Protein AF-A0A521YC95-F1 (afdb_monomer_lite)

pLDDT: mean 94.4, std 3.79, range [77.0, 98.25]

Sequence (83 aa):
MESLESRVDKLHLKNIKRHIFLCCDQTVPKCCDKAAGLEAWDYLKSRLKELQLSEQGGIYRSKVNCLRICQQGPIAVVYPEGV

Radius of gyration: 14.31 Å; chains: 1; bounding box: 29×28×40 Å

Foldseek 3Di:
DQDPVNVCVQQLQVQAPKEKEWAEPAPDDQQDDNVVSVVVVVVVVVVCVVVVQRGNNGYHYDYDHDPPPSYNDRDIAMPPVRD

Secondary structure (DSSP, 8-state):
---HHHHHHHTTGGG--EEEEEE-S-SS-SSS-HHHHHHHHHHHHHHHHHTT-SSTT-EEEEEES--S--SSSS-EEEETTT-

Structure (mmCIF, N/CA/C/O backbone):
data_AF-A0A521YC95-F1
#
_entry.id   AF-A0A521YC95-F1
#
loop_
_atom_site.group_PDB
_atom_site.id
_atom_site.type_symbol
_atom_site.label_atom_id
_atom_site.label_alt_id
_atom_site.label_comp_id
_atom_site.label_asym_id
_atom_site.label_entity_id
_atom_site.label_seq_id
_atom_site.pdbx_PDB_ins_code
_atom_site.Cartn_x
_atom_site.Cartn_y
_atom_site.Cartn_z
_atom_site.occupancy
_atom_site.B_iso_or_equiv
_atom_site.auth_seq_id
_atom_site.auth_comp_id
_atom_site.auth_asym_id
_atom_site.auth_atom_id
_atom_site.pdbx_PDB_model_num
ATOM 1 N N . MET A 1 1 ? 5.373 16.974 25.229 1.00 77.00 1 MET A N 1
ATOM 2 C CA . MET A 1 1 ? 5.802 16.067 24.144 1.00 77.00 1 MET A CA 1
ATOM 3 C C . MET A 1 1 ? 4.678 15.071 23.933 1.00 77.00 1 MET A C 1
ATOM 5 O O . MET A 1 1 ? 4.162 14.568 24.920 1.00 77.00 1 MET A O 1
ATOM 9 N N . GLU A 1 2 ? 4.218 14.884 22.701 1.00 89.06 2 GLU A N 1
ATOM 10 C CA . GLU A 1 2 ? 3.148 13.927 22.395 1.00 89.06 2 GLU A CA 1
ATOM 11 C C . GLU A 1 2 ? 3.683 12.488 22.516 1.00 89.06 2 GLU A C 1
ATOM 13 O O . GLU A 1 2 ? 4.775 12.212 22.019 1.00 89.06 2 GLU A O 1
ATOM 18 N N . SER A 1 3 ? 2.956 11.589 23.193 1.00 96.50 3 SER A N 1
ATOM 19 C CA . SER A 1 3 ? 3.396 10.199 23.389 1.00 96.50 3 SER A CA 1
ATOM 20 C C . SER A 1 3 ? 3.105 9.332 22.160 1.00 96.50 3 SER A C 1
ATOM 22 O O . SER A 1 3 ? 2.241 9.666 21.341 1.00 96.50 3 SER A O 1
ATOM 24 N N . LEU A 1 4 ? 3.788 8.190 22.037 1.00 95.81 4 LEU A N 1
ATOM 25 C CA . LEU A 1 4 ? 3.533 7.232 20.959 1.00 95.81 4 LEU A CA 1
ATOM 26 C C . LEU A 1 4 ? 2.076 6.751 20.974 1.00 95.81 4 LEU A C 1
ATOM 28 O O . LEU A 1 4 ? 1.422 6.741 19.932 1.00 95.81 4 LEU A O 1
ATOM 32 N N . GLU A 1 5 ? 1.559 6.420 22.156 1.00 95.81 5 GLU A N 1
ATOM 33 C CA . GLU A 1 5 ? 0.189 5.943 22.359 1.00 95.81 5 GLU A CA 1
ATOM 34 C C . GLU A 1 5 ? -0.818 6.981 21.865 1.00 95.81 5 GLU A C 1
ATOM 36 O O . GLU A 1 5 ? -1.717 6.658 21.090 1.00 95.81 5 GLU A O 1
ATOM 41 N N . SER A 1 6 ? -0.602 8.256 22.205 1.00 96.00 6 SER A N 1
ATOM 42 C CA . SER A 1 6 ? -1.500 9.329 21.778 1.00 96.00 6 SER A CA 1
ATOM 43 C C . SER A 1 6 ? -1.539 9.516 20.254 1.00 96.00 6 SER A C 1
ATOM 45 O O . SER A 1 6 ? -2.598 9.817 19.703 1.00 96.00 6 SER A O 1
ATOM 47 N N . ARG A 1 7 ? -0.431 9.263 19.539 1.00 94.00 7 ARG A N 1
ATOM 48 C CA . ARG A 1 7 ? -0.405 9.293 18.064 1.00 94.00 7 ARG A CA 1
ATOM 49 C C . ARG A 1 7 ? -1.129 8.094 17.458 1.00 94.00 7 ARG A C 1
ATOM 51 O O . ARG A 1 7 ? -1.859 8.257 16.482 1.00 94.00 7 ARG A O 1
ATOM 58 N N . VAL A 1 8 ? -0.932 6.906 18.031 1.00 93.50 8 VAL A N 1
ATOM 59 C CA . VAL A 1 8 ? -1.610 5.667 17.611 1.00 93.50 8 VAL A CA 1
ATOM 60 C C . VAL A 1 8 ? -3.124 5.816 17.738 1.00 93.50 8 VAL A C 1
ATOM 62 O O . VAL A 1 8 ? -3.853 5.465 16.807 1.00 93.50 8 VAL A O 1
ATOM 65 N N . ASP A 1 9 ? -3.587 6.377 18.854 1.00 93.44 9 ASP A N 1
ATOM 66 C CA . ASP A 1 9 ? -5.011 6.558 19.122 1.00 93.44 9 ASP A CA 1
ATOM 67 C C . ASP A 1 9 ? -5.618 7.652 18.227 1.00 93.44 9 ASP A C 1
ATOM 69 O O . ASP A 1 9 ? -6.661 7.421 17.620 1.00 93.44 9 ASP A O 1
ATOM 73 N N . LYS A 1 10 ? -4.936 8.791 18.016 1.00 92.19 10 LYS A N 1
ATOM 74 C CA . LYS A 1 10 ? -5.392 9.835 17.070 1.00 92.19 10 LYS A CA 1
ATOM 75 C C . LYS A 1 10 ? -5.562 9.318 15.642 1.00 92.19 10 L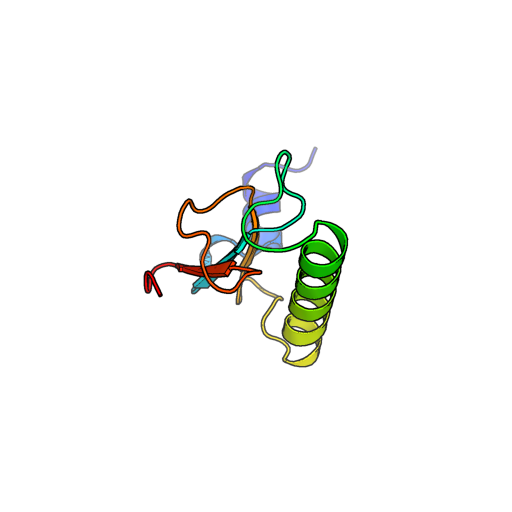YS A C 1
ATOM 77 O O . LYS A 1 10 ? -6.483 9.727 14.937 1.00 92.19 10 LYS A O 1
ATOM 82 N N . LEU A 1 11 ? -4.682 8.421 15.205 1.00 91.25 11 LEU A N 1
ATOM 83 C CA . LEU A 1 11 ? -4.756 7.802 13.880 1.00 91.25 11 LEU A CA 1
ATOM 84 C C . LEU A 1 11 ? -5.705 6.597 13.828 1.00 91.25 11 LEU A C 1
ATOM 86 O O . LEU A 1 11 ? -5.936 6.070 12.741 1.00 91.25 11 LEU A O 1
ATOM 90 N N . HIS A 1 12 ? -6.261 6.178 14.970 1.00 93.81 12 HIS A N 1
ATOM 91 C CA . HIS A 1 12 ? -7.172 5.041 15.088 1.00 93.81 12 HIS A CA 1
ATOM 92 C C . HIS A 1 12 ? -6.576 3.747 14.504 1.00 93.81 12 HIS A C 1
ATOM 94 O O . HIS A 1 12 ? -7.276 2.940 13.894 1.00 93.81 12 HIS A O 1
ATOM 100 N N . LEU A 1 13 ? -5.264 3.525 14.672 1.00 92.88 13 LEU A N 1
ATOM 101 C CA . LEU A 1 13 ? -4.574 2.403 14.011 1.00 92.88 13 LEU A CA 1
ATOM 102 C C . LEU A 1 13 ? -5.125 1.033 14.434 1.00 92.88 13 LEU A C 1
ATOM 104 O O . LEU A 1 13 ? -5.121 0.093 13.646 1.00 92.88 13 LEU A O 1
ATOM 108 N N . LYS A 1 14 ? -5.645 0.927 15.662 1.00 92.00 14 LYS A N 1
ATOM 109 C CA . LYS A 1 14 ? -6.280 -0.291 16.196 1.00 92.00 14 LYS A CA 1
ATOM 110 C C . LYS A 1 14 ? -7.574 -0.665 15.456 1.00 92.00 14 LYS A C 1
ATOM 112 O O . LYS A 1 14 ? -8.024 -1.804 15.552 1.00 92.00 14 LYS A O 1
ATOM 117 N N . ASN A 1 15 ? -8.180 0.275 14.732 1.00 92.31 15 ASN A N 1
ATOM 118 C CA . ASN A 1 15 ? -9.447 0.083 14.031 1.00 92.31 15 ASN A CA 1
ATOM 119 C C . ASN A 1 15 ? -9.264 -0.351 12.569 1.00 92.31 15 ASN A C 1
ATOM 121 O O . ASN A 1 15 ? -10.252 -0.776 11.965 1.00 92.31 15 ASN A O 1
ATOM 125 N N . ILE A 1 16 ? -8.030 -0.317 12.042 1.00 92.94 16 ILE A N 1
ATOM 126 C CA . ILE A 1 16 ? -7.706 -0.676 10.655 1.00 92.94 16 ILE A CA 1
ATOM 127 C C . ILE A 1 16 ? -8.227 -2.073 10.339 1.00 92.94 16 ILE A C 1
ATOM 129 O O . ILE A 1 16 ? -7.839 -3.063 10.960 1.00 92.94 16 ILE A O 1
ATOM 133 N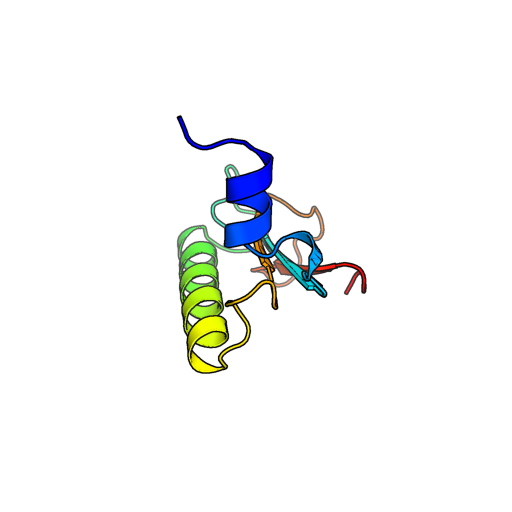 N . LYS A 1 17 ? -9.123 -2.143 9.351 1.00 90.38 17 LYS A N 1
ATOM 134 C CA . LYS A 1 17 ? -9.696 -3.408 8.867 1.00 90.38 17 LYS A CA 1
ATOM 135 C C . LYS A 1 17 ? -8.988 -3.936 7.634 1.00 90.38 17 LYS A C 1
ATOM 137 O O . LYS A 1 17 ? -8.873 -5.146 7.483 1.00 90.38 17 LYS A O 1
ATOM 142 N N . ARG A 1 18 ? -8.537 -3.029 6.766 1.00 95.25 18 ARG A N 1
ATOM 143 C CA . ARG A 1 18 ? -7.845 -3.356 5.519 1.00 95.25 18 ARG A CA 1
ATOM 144 C C . ARG A 1 18 ? -6.691 -2.411 5.270 1.00 95.25 18 ARG A C 1
ATOM 146 O O . ARG A 1 18 ? -6.794 -1.214 5.550 1.00 95.25 18 ARG A O 1
ATOM 153 N N . HIS A 1 19 ? -5.632 -2.944 4.675 1.00 97.00 19 HIS A N 1
ATOM 154 C CA . HIS A 1 19 ? -4.490 -2.169 4.205 1.00 97.00 19 HIS A CA 1
ATOM 155 C C . HIS A 1 19 ? -4.261 -2.442 2.724 1.00 97.00 19 HIS A C 1
ATOM 157 O O . HIS A 1 19 ? -4.030 -3.579 2.328 1.00 97.00 19 HIS A O 1
ATOM 163 N N . ILE A 1 20 ? -4.305 -1.389 1.912 1.00 97.88 20 ILE A N 1
ATOM 164 C CA . ILE A 1 20 ? -3.916 -1.433 0.505 1.00 97.88 20 ILE A CA 1
ATOM 165 C C . ILE A 1 20 ? -2.428 -1.089 0.374 1.00 97.88 20 ILE A C 1
ATOM 167 O O . ILE A 1 20 ? -2.004 0.042 0.639 1.00 97.88 20 ILE A O 1
ATOM 171 N N . PHE A 1 21 ? -1.627 -2.051 -0.061 1.00 97.94 21 PHE A N 1
ATOM 172 C CA . PHE A 1 21 ? -0.241 -1.828 -0.459 1.00 97.94 21 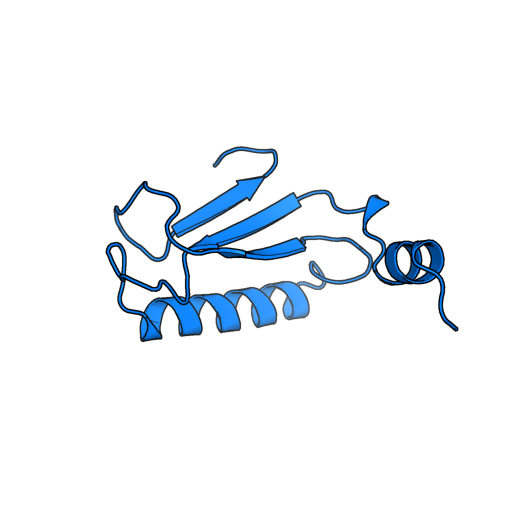PHE A CA 1
ATOM 173 C C . PHE A 1 21 ? -0.196 -1.584 -1.960 1.00 97.94 21 PHE A C 1
ATOM 175 O O . PHE A 1 21 ? -0.448 -2.503 -2.732 1.00 97.94 21 PHE A O 1
ATOM 182 N N . LEU A 1 22 ? 0.122 -0.359 -2.381 1.00 98.19 22 LEU A N 1
ATOM 183 C CA . LEU A 1 22 ? 0.225 -0.020 -3.798 1.00 98.19 22 LEU A CA 1
ATOM 184 C C . LEU A 1 22 ? 1.690 0.018 -4.230 1.00 98.19 22 LEU A C 1
ATOM 186 O O . LEU A 1 22 ? 2.465 0.844 -3.743 1.00 98.19 22 LEU A O 1
ATOM 190 N N . CYS A 1 23 ? 2.044 -0.844 -5.178 1.00 97.00 23 CYS A N 1
ATOM 191 C CA . CYS A 1 23 ? 3.313 -0.830 -5.893 1.00 97.00 23 CYS A CA 1
ATOM 192 C C . CYS A 1 23 ? 3.388 0.461 -6.721 1.00 97.00 23 CYS A C 1
ATOM 194 O O . CYS A 1 23 ? 2.818 0.546 -7.811 1.00 97.00 23 CYS A O 1
ATOM 196 N N . CYS A 1 24 ? 4.081 1.471 -6.201 1.00 96.94 24 CYS A N 1
ATOM 197 C CA . CYS A 1 24 ? 4.284 2.760 -6.860 1.00 96.94 24 CYS A CA 1
ATOM 198 C C . CYS A 1 24 ? 5.582 3.417 -6.381 1.00 96.94 24 CYS A C 1
ATOM 200 O O . CYS A 1 24 ? 6.127 3.047 -5.343 1.00 96.94 24 CYS A O 1
ATOM 202 N N . ASP A 1 25 ? 6.075 4.401 -7.139 1.00 95.12 25 ASP A N 1
ATOM 203 C CA . ASP A 1 25 ? 7.327 5.104 -6.822 1.00 95.12 25 ASP A CA 1
ATOM 204 C C . ASP A 1 25 ? 8.533 4.145 -6.689 1.00 95.12 25 ASP A C 1
ATOM 206 O O . ASP A 1 25 ? 9.396 4.294 -5.824 1.00 95.12 25 ASP A O 1
ATOM 210 N N . GLN A 1 26 ? 8.572 3.108 -7.533 1.00 93.75 26 GLN A N 1
ATOM 211 C CA . GLN A 1 26 ? 9.603 2.078 -7.477 1.00 93.75 26 GLN A CA 1
ATOM 212 C C . GLN A 1 26 ? 10.969 2.649 -7.859 1.00 93.75 26 GLN A C 1
ATOM 214 O O . GLN A 1 26 ? 11.095 3.466 -8.772 1.00 93.75 26 GLN A O 1
ATOM 219 N N . THR A 1 27 ? 12.017 2.136 -7.215 1.00 94.56 27 THR A N 1
ATOM 220 C CA . THR A 1 27 ? 13.409 2.431 -7.595 1.00 94.56 27 THR A CA 1
ATOM 221 C C . THR A 1 27 ? 13.718 1.908 -8.996 1.00 94.56 27 THR A C 1
ATOM 223 O O . THR A 1 27 ? 14.415 2.563 -9.763 1.00 94.56 27 THR A O 1
ATOM 226 N N . VAL A 1 28 ? 13.178 0.729 -9.326 1.00 94.25 28 VAL A N 1
ATOM 227 C CA . VAL A 1 28 ? 13.276 0.106 -10.648 1.00 94.25 28 VAL A CA 1
ATOM 228 C C . VAL A 1 28 ? 11.859 -0.254 -11.109 1.00 94.25 28 VAL A C 1
ATOM 230 O O . VAL A 1 28 ? 11.296 -1.236 -10.611 1.00 94.25 28 VAL A O 1
ATOM 233 N N . PRO A 1 29 ? 11.253 0.530 -12.016 1.00 92.12 29 PRO A N 1
ATOM 234 C CA . PRO A 1 29 ? 9.901 0.277 -12.500 1.00 92.12 29 PRO A CA 1
ATOM 235 C C . PRO A 1 29 ? 9.889 -0.937 -13.439 1.00 92.12 29 PRO A C 1
ATOM 237 O O . PRO A 1 29 ? 10.559 -0.941 -14.467 1.00 92.12 29 PRO A O 1
ATOM 240 N N . LYS A 1 30 ? 9.151 -1.991 -13.063 1.00 95.06 30 LYS A N 1
ATOM 241 C CA . LYS A 1 30 ? 8.997 -3.221 -13.872 1.00 95.06 30 LYS A CA 1
ATOM 242 C C . LYS A 1 30 ? 7.563 -3.492 -14.324 1.00 95.06 30 LYS A C 1
ATOM 244 O O . LYS A 1 30 ? 7.365 -4.103 -15.363 1.00 95.06 30 LYS A O 1
ATOM 249 N N . CYS A 1 31 ? 6.572 -3.101 -13.522 1.00 93.00 31 CYS A N 1
ATOM 250 C CA . CYS A 1 31 ? 5.160 -3.400 -13.779 1.00 93.00 31 CYS A CA 1
ATOM 251 C C . CYS A 1 31 ? 4.410 -2.270 -14.494 1.00 93.00 31 CYS A C 1
ATOM 253 O O . CYS A 1 31 ? 3.408 -2.533 -15.146 1.00 93.00 31 CYS A O 1
ATOM 255 N N . CYS A 1 32 ? 4.867 -1.030 -14.321 1.00 95.44 32 CYS A N 1
ATOM 256 C CA . CYS A 1 32 ? 4.351 0.188 -14.937 1.00 95.44 32 CYS A CA 1
ATOM 257 C C . CYS A 1 32 ? 5.405 1.295 -14.790 1.00 95.44 32 CYS A C 1
ATOM 259 O O . CYS A 1 32 ? 6.302 1.182 -13.945 1.00 95.44 32 CYS A O 1
ATOM 261 N N . ASP A 1 33 ? 5.264 2.381 -15.547 1.00 95.19 33 ASP A N 1
ATOM 262 C CA . ASP A 1 33 ? 6.108 3.563 -15.386 1.00 95.19 33 ASP A CA 1
ATOM 263 C C . ASP A 1 33 ? 5.876 4.247 -14.033 1.00 95.19 33 ASP A C 1
ATOM 265 O O . ASP A 1 33 ? 4.784 4.209 -13.455 1.00 95.19 33 ASP A O 1
ATOM 269 N N . LYS A 1 34 ? 6.912 4.935 -13.537 1.00 95.06 34 LYS A N 1
ATOM 270 C CA . LYS A 1 34 ? 6.862 5.663 -12.261 1.00 95.06 34 LYS A CA 1
ATOM 271 C C . LYS A 1 34 ? 5.741 6.708 -12.231 1.00 95.06 34 LYS A C 1
ATOM 273 O O . LYS A 1 34 ? 5.080 6.846 -11.205 1.00 95.06 34 LYS A O 1
ATOM 278 N N . ALA A 1 35 ? 5.513 7.408 -13.345 1.00 96.19 35 ALA A N 1
ATOM 279 C CA . ALA A 1 35 ? 4.449 8.403 -13.467 1.00 96.19 35 ALA A CA 1
ATOM 280 C C . ALA A 1 35 ? 3.057 7.774 -13.279 1.00 96.19 35 ALA A C 1
ATOM 282 O O . ALA A 1 35 ? 2.303 8.231 -12.426 1.00 96.19 35 ALA A O 1
ATOM 283 N N . ALA A 1 36 ? 2.772 6.668 -13.974 1.00 96.56 36 ALA A N 1
ATOM 284 C CA . ALA A 1 36 ? 1.508 5.939 -13.843 1.00 96.56 36 ALA A CA 1
ATOM 285 C C . ALA A 1 36 ? 1.290 5.400 -12.416 1.00 96.56 36 ALA A C 1
ATOM 287 O O . ALA A 1 36 ? 0.188 5.464 -11.875 1.00 96.56 36 ALA A O 1
ATOM 288 N N . GLY A 1 37 ? 2.352 4.915 -11.759 1.00 96.94 37 GLY A N 1
ATOM 289 C CA . GLY A 1 37 ? 2.275 4.485 -10.360 1.00 96.94 37 GLY A CA 1
ATOM 290 C C . GLY A 1 37 ? 1.934 5.629 -9.393 1.00 96.94 37 GLY A C 1
ATOM 291 O O . GLY A 1 37 ? 1.176 5.430 -8.443 1.00 96.94 37 GLY A O 1
ATOM 292 N N . LEU A 1 38 ? 2.480 6.827 -9.620 1.00 97.44 38 LEU A N 1
ATOM 293 C CA . LEU A 1 38 ? 2.173 8.013 -8.813 1.00 97.44 38 LEU A CA 1
ATOM 294 C C . LEU A 1 38 ? 0.752 8.530 -9.069 1.00 97.44 38 LEU A C 1
ATOM 296 O O . LEU A 1 38 ? 0.058 8.863 -8.110 1.00 97.44 38 LEU A O 1
ATOM 300 N N . GLU A 1 39 ? 0.295 8.514 -10.321 1.00 98.12 39 GLU A N 1
ATOM 301 C CA . GLU A 1 39 ? -1.086 8.849 -10.682 1.00 98.12 39 GLU A CA 1
ATOM 302 C C . GLU A 1 39 ? -2.087 7.921 -9.978 1.00 98.12 39 GLU A C 1
ATOM 304 O O . GLU A 1 39 ? -3.020 8.386 -9.321 1.00 98.12 39 GLU A O 1
ATOM 309 N N . ALA A 1 40 ? -1.843 6.606 -10.013 1.00 97.94 40 ALA A N 1
ATOM 310 C CA . ALA A 1 40 ? -2.676 5.628 -9.317 1.00 97.94 40 ALA A CA 1
ATOM 311 C C . ALA A 1 40 ? -2.698 5.844 -7.795 1.00 97.94 40 ALA A C 1
ATOM 313 O O . ALA A 1 40 ? -3.735 5.659 -7.153 1.00 97.94 40 ALA A O 1
ATOM 314 N N . TRP A 1 41 ? -1.576 6.263 -7.202 1.00 98.06 41 TRP A N 1
ATOM 315 C CA . TRP A 1 41 ? -1.512 6.591 -5.779 1.00 98.06 41 TRP A CA 1
ATOM 316 C C . TRP A 1 41 ? -2.375 7.800 -5.413 1.00 98.06 41 TRP A C 1
ATOM 318 O O . TRP A 1 41 ? -3.097 7.768 -4.408 1.00 98.06 41 TRP A O 1
ATOM 328 N N . ASP A 1 42 ? -2.301 8.868 -6.203 1.00 98.25 42 ASP A N 1
ATOM 329 C CA . ASP A 1 42 ? -3.081 10.075 -5.942 1.00 98.25 42 ASP A CA 1
ATOM 330 C C . ASP A 1 42 ? -4.573 9.836 -6.177 1.00 98.25 42 ASP A C 1
ATOM 332 O O . ASP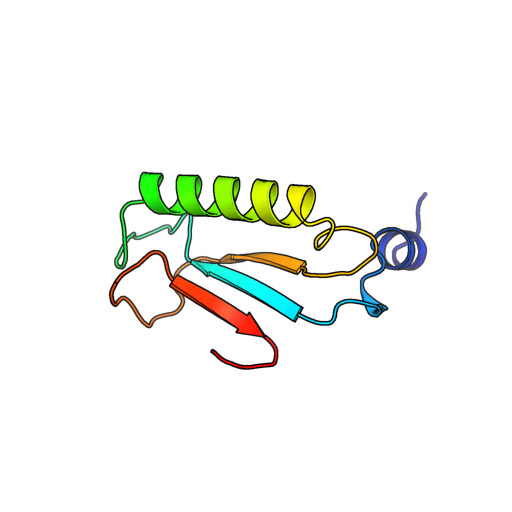 A 1 42 ? -5.389 10.249 -5.346 1.00 98.25 42 ASP A O 1
ATOM 336 N N . TYR A 1 43 ? -4.928 9.065 -7.208 1.00 98.25 43 TYR A N 1
ATOM 337 C CA . TYR A 1 43 ? -6.295 8.588 -7.408 1.00 98.25 43 TYR A CA 1
ATOM 338 C C . TYR A 1 43 ? -6.794 7.781 -6.201 1.00 98.25 43 TYR A C 1
ATOM 340 O O . TYR A 1 43 ? -7.835 8.111 -5.632 1.00 98.25 43 TYR A O 1
ATOM 348 N N . LEU A 1 44 ? -6.037 6.771 -5.747 1.00 97.81 44 LEU A N 1
ATOM 349 C CA . LEU A 1 44 ? -6.413 5.932 -4.604 1.00 97.81 44 LEU A CA 1
ATOM 350 C C . LEU A 1 44 ? -6.682 6.772 -3.348 1.00 97.81 44 LEU A C 1
ATOM 352 O O . LEU A 1 44 ? -7.694 6.581 -2.672 1.00 97.81 44 LEU A O 1
ATOM 356 N N . LYS A 1 45 ? -5.796 7.725 -3.034 1.00 96.19 45 LYS A N 1
ATOM 357 C CA . LYS A 1 45 ? -5.976 8.625 -1.887 1.00 96.19 45 LYS A CA 1
ATOM 358 C C . LYS A 1 45 ? -7.251 9.456 -1.996 1.00 96.19 45 LYS A C 1
ATOM 360 O O . LYS A 1 45 ? -7.981 9.542 -1.008 1.00 96.19 45 LYS A O 1
ATOM 365 N N . SER A 1 46 ? -7.490 10.073 -3.150 1.00 97.31 46 SER A N 1
ATOM 366 C CA . SER A 1 46 ? -8.651 10.941 -3.371 1.00 97.31 46 SER A CA 1
ATOM 367 C C . SER A 1 46 ? -9.948 10.143 -3.298 1.00 97.31 46 SER A C 1
ATOM 369 O O . SER A 1 46 ? -10.838 10.500 -2.532 1.00 97.31 46 SER A O 1
ATOM 371 N N . ARG A 1 47 ? -10.010 8.982 -3.960 1.00 97.62 47 ARG A N 1
ATOM 372 C CA . ARG A 1 47 ? -11.188 8.107 -3.936 1.00 97.62 47 ARG A CA 1
ATOM 373 C C . ARG A 1 47 ? -11.521 7.578 -2.551 1.00 97.62 47 ARG A C 1
ATOM 375 O O . ARG A 1 47 ? -12.686 7.585 -2.173 1.00 97.62 47 ARG A O 1
ATOM 382 N N . LEU A 1 48 ? -10.529 7.148 -1.769 1.00 96.62 48 LEU A N 1
ATOM 383 C CA . LEU A 1 48 ? -10.791 6.697 -0.399 1.00 96.62 48 LEU A CA 1
ATOM 384 C C . LEU A 1 48 ? -11.326 7.829 0.484 1.00 96.62 48 LEU A C 1
ATOM 386 O O . LEU A 1 48 ? -12.163 7.572 1.347 1.00 96.62 48 LEU A O 1
ATOM 390 N N . LYS A 1 49 ? -10.874 9.069 0.266 1.00 94.88 49 LYS A N 1
ATOM 391 C CA . LYS A 1 49 ? -11.402 10.236 0.978 1.00 94.88 49 LYS A CA 1
ATOM 392 C C . LYS A 1 49 ? -12.829 10.569 0.535 1.00 94.88 49 LYS A C 1
ATOM 394 O O . LYS A 1 49 ? -13.689 10.764 1.384 1.00 94.88 49 LYS A O 1
ATOM 399 N N . GLU A 1 50 ? -13.086 10.595 -0.770 1.00 97.00 50 GLU A N 1
ATOM 400 C CA . GLU A 1 50 ? -14.412 10.855 -1.352 1.00 97.00 50 GLU A CA 1
ATOM 401 C C . GLU A 1 50 ? -15.460 9.840 -0.884 1.00 97.00 50 GLU A C 1
ATOM 403 O O . GLU A 1 50 ? -16.596 10.208 -0.606 1.00 97.00 50 GLU A O 1
ATOM 408 N N . LEU A 1 51 ? -15.063 8.574 -0.744 1.00 96.00 51 LEU A N 1
ATOM 409 C CA . LEU A 1 51 ? -15.915 7.499 -0.235 1.00 96.00 51 LEU A CA 1
ATOM 410 C C . LEU A 1 51 ? -15.981 7.446 1.300 1.00 96.00 51 LEU A C 1
ATOM 412 O O . LEU A 1 51 ? -16.621 6.549 1.839 1.00 96.00 51 LEU A O 1
ATOM 416 N N . GLN A 1 52 ? -15.309 8.364 2.004 1.00 93.88 52 GLN A N 1
ATOM 417 C CA . GLN A 1 52 ? -15.229 8.399 3.470 1.00 93.88 52 GLN A CA 1
ATOM 418 C C . GLN A 1 52 ? -14.670 7.099 4.079 1.00 93.88 52 GLN A C 1
ATOM 420 O O . GLN A 1 52 ? -15.010 6.708 5.192 1.00 93.88 52 GLN A O 1
ATOM 425 N N . LEU A 1 53 ? -13.774 6.426 3.352 1.00 94.50 53 LEU A N 1
ATOM 426 C CA . LEU A 1 53 ? -13.181 5.148 3.746 1.00 94.50 53 LEU A CA 1
ATOM 427 C C . LEU A 1 53 ? -11.808 5.292 4.410 1.00 94.50 53 LEU A C 1
ATOM 429 O O . LEU A 1 53 ? -11.351 4.334 5.017 1.00 94.50 53 LEU A O 1
ATOM 433 N N . SER A 1 54 ? -11.110 6.426 4.286 1.00 90.38 54 SER A N 1
ATOM 434 C CA . SER A 1 54 ? -9.723 6.565 4.781 1.00 90.38 54 SER A CA 1
ATOM 435 C C . SER A 1 54 ? -9.563 7.137 6.193 1.00 90.38 54 SER A C 1
ATOM 437 O O . SER A 1 54 ? -8.444 7.156 6.709 1.00 90.38 54 SER A O 1
ATOM 439 N N . GLU A 1 55 ? -10.621 7.682 6.785 1.00 86.31 55 GLU A N 1
ATOM 440 C CA . GLU A 1 55 ? -10.563 8.381 8.075 1.00 86.31 55 GLU A CA 1
ATOM 441 C C . GLU A 1 55 ? -10.921 7.443 9.239 1.00 86.31 55 GLU A C 1
ATOM 443 O O . GLU A 1 55 ? -11.397 6.332 9.019 1.00 86.31 55 GLU A O 1
ATOM 448 N N . GLN A 1 56 ? -10.623 7.863 10.475 1.00 84.62 56 GLN A N 1
ATOM 449 C CA . GLN A 1 56 ? -10.934 7.129 11.718 1.00 84.62 56 GLN A CA 1
ATOM 450 C C . GLN A 1 56 ? -10.545 5.636 11.708 1.00 84.62 56 GLN A C 1
ATOM 452 O O . GLN A 1 56 ? -11.235 4.783 12.264 1.00 84.62 56 GLN A O 1
ATOM 457 N N . GLY A 1 57 ? -9.408 5.314 11.084 1.00 79.19 57 GLY A N 1
ATOM 458 C CA . GLY A 1 57 ? -8.881 3.952 11.064 1.00 79.19 57 GLY A CA 1
ATOM 459 C C . GLY A 1 57 ? -9.575 3.029 10.064 1.00 79.19 57 GLY A C 1
ATOM 460 O O . GLY A 1 57 ? -9.534 1.825 10.259 1.00 79.19 57 GLY A O 1
ATOM 461 N N . GLY A 1 58 ? -10.211 3.555 9.013 1.00 89.19 58 GLY A N 1
ATOM 462 C CA . GLY A 1 58 ? -10.805 2.759 7.933 1.00 89.19 58 GLY A CA 1
ATOM 463 C C . GLY A 1 58 ? -9.783 1.978 7.084 1.00 89.19 58 GLY A C 1
ATOM 464 O O . GLY A 1 58 ? -9.049 1.116 7.569 1.00 89.19 58 GLY A O 1
ATOM 465 N N . ILE A 1 59 ? -9.754 2.234 5.776 1.00 95.31 59 ILE A N 1
ATOM 466 C CA . ILE A 1 59 ? -8.805 1.625 4.841 1.00 95.31 59 ILE A CA 1
ATOM 467 C C . ILE A 1 59 ? -7.478 2.378 4.908 1.00 95.31 59 ILE A C 1
ATOM 469 O O . ILE A 1 59 ? -7.362 3.543 4.504 1.00 95.31 59 ILE A O 1
ATOM 473 N N . TYR A 1 60 ? -6.450 1.684 5.386 1.00 95.94 60 TYR A N 1
ATOM 474 C CA . TYR A 1 60 ? -5.087 2.189 5.374 1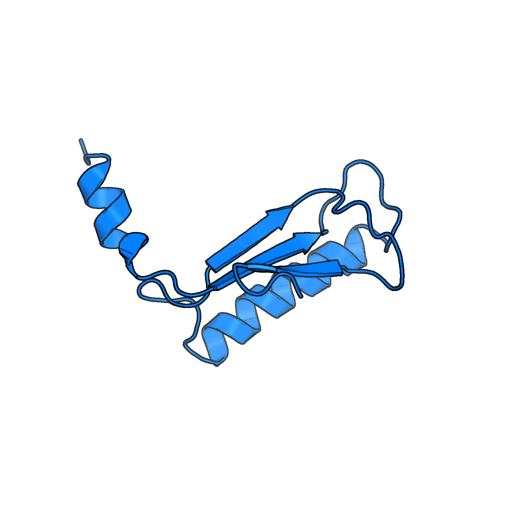.00 95.94 60 TYR A CA 1
ATOM 475 C C . TYR A 1 60 ? -4.431 1.949 4.017 1.00 95.94 60 TYR A C 1
ATOM 477 O O . TYR A 1 60 ? -4.795 1.035 3.278 1.00 95.94 60 TYR A O 1
ATOM 485 N N . ARG A 1 61 ? -3.466 2.796 3.660 1.00 96.56 61 ARG A N 1
ATOM 486 C CA . ARG A 1 61 ? -2.742 2.673 2.395 1.00 96.56 61 ARG A CA 1
ATOM 487 C C . ARG A 1 61 ? -1.286 3.056 2.554 1.00 96.56 61 ARG A C 1
ATOM 489 O O . ARG A 1 61 ? -0.978 4.032 3.235 1.00 96.56 61 ARG A O 1
ATOM 496 N N . SER A 1 62 ? -0.413 2.314 1.884 1.00 97.12 62 SER A N 1
ATOM 497 C CA . SER A 1 62 ? 1.017 2.609 1.821 1.00 97.12 62 SER A CA 1
ATOM 498 C C . SER A 1 62 ? 1.513 2.518 0.391 1.00 97.12 62 SER A C 1
ATOM 500 O O . SER A 1 62 ? 1.170 1.577 -0.328 1.00 97.12 62 SER A O 1
ATOM 502 N N . LYS A 1 63 ? 2.383 3.459 0.017 1.00 97.25 63 LYS A N 1
ATOM 503 C CA . LYS A 1 63 ? 3.278 3.243 -1.113 1.00 97.25 63 LYS A CA 1
ATOM 504 C C . LYS A 1 63 ? 4.252 2.141 -0.733 1.00 97.25 63 LYS A C 1
ATOM 506 O O . LYS A 1 63 ? 4.864 2.198 0.335 1.00 97.25 63 LYS A O 1
ATOM 511 N N . VAL A 1 64 ? 4.395 1.161 -1.603 1.00 97.06 64 VAL A N 1
ATOM 512 C CA . VAL A 1 64 ? 5.428 0.140 -1.498 1.00 97.06 64 VAL A CA 1
ATOM 513 C C . VAL A 1 64 ? 6.202 0.096 -2.802 1.00 97.06 64 VAL A C 1
ATOM 515 O O . VAL A 1 64 ? 5.700 0.485 -3.855 1.00 97.06 64 VAL A O 1
ATOM 518 N N . ASN A 1 65 ? 7.437 -0.387 -2.721 1.00 95.69 65 ASN A N 1
ATOM 519 C CA . ASN A 1 65 ? 8.256 -0.647 -3.897 1.00 95.69 65 ASN A CA 1
ATOM 520 C C . ASN A 1 65 ? 7.725 -1.917 -4.613 1.00 95.69 65 ASN A C 1
ATOM 522 O O . ASN A 1 65 ? 6.526 -2.188 -4.628 1.00 95.69 65 ASN A O 1
ATOM 526 N N . CYS A 1 66 ? 8.587 -2.732 -5.212 1.00 94.94 66 CYS A N 1
ATOM 527 C CA . CYS A 1 66 ? 8.160 -3.928 -5.941 1.00 94.94 66 CYS A CA 1
ATOM 528 C C . CYS A 1 66 ? 7.491 -5.011 -5.057 1.00 94.94 66 CYS A C 1
ATOM 530 O O . CYS A 1 66 ? 8.108 -5.531 -4.129 1.00 94.94 66 CYS A O 1
ATOM 532 N N . LEU A 1 67 ? 6.276 -5.439 -5.434 1.00 95.25 67 LEU A N 1
ATOM 533 C CA . LEU A 1 67 ? 5.554 -6.594 -4.859 1.00 95.25 67 LEU A CA 1
ATOM 534 C C . LEU A 1 67 ? 5.911 -7.947 -5.513 1.00 95.25 67 LEU A C 1
ATOM 536 O O . LEU A 1 67 ? 5.366 -8.981 -5.146 1.00 95.25 67 LEU A O 1
ATOM 540 N N . ARG A 1 68 ? 6.838 -7.953 -6.481 1.00 94.12 68 ARG A N 1
ATOM 541 C CA . ARG A 1 68 ? 7.353 -9.135 -7.210 1.00 94.12 68 ARG A CA 1
ATOM 542 C C . ARG A 1 68 ? 6.361 -9.887 -8.113 1.00 94.12 68 ARG A C 1
ATOM 544 O O . ARG A 1 68 ? 6.737 -10.909 -8.666 1.00 94.12 68 ARG A O 1
ATOM 551 N N . ILE A 1 69 ? 5.161 -9.354 -8.341 1.00 93.88 69 ILE A N 1
ATOM 552 C CA . ILE A 1 69 ? 4.178 -9.926 -9.283 1.00 93.88 69 ILE A CA 1
ATOM 553 C C . ILE A 1 69 ? 4.465 -9.483 -10.732 1.00 93.88 69 ILE A C 1
ATOM 555 O O . ILE A 1 69 ? 4.468 -10.300 -11.640 1.00 93.88 69 ILE A O 1
ATOM 559 N N . CYS A 1 70 ? 4.765 -8.196 -10.944 1.00 93.12 70 CYS A N 1
ATOM 560 C CA . CYS A 1 70 ? 5.154 -7.586 -12.229 1.00 93.12 70 CYS A CA 1
ATOM 561 C C . CYS A 1 70 ? 4.345 -8.020 -13.468 1.00 93.12 70 CYS A C 1
ATOM 563 O O . CYS A 1 70 ? 4.917 -8.237 -14.532 1.00 93.12 70 CYS A O 1
ATOM 565 N N . GLN A 1 71 ? 3.022 -8.093 -13.334 1.00 92.44 71 GLN A N 1
ATOM 566 C CA . GLN A 1 71 ? 2.082 -8.320 -14.433 1.00 92.44 71 GLN A CA 1
ATOM 567 C C . GLN A 1 71 ? 0.981 -7.259 -14.353 1.00 92.44 71 GLN A C 1
ATOM 569 O O . GLN A 1 71 ? 0.440 -7.052 -13.270 1.00 92.44 71 GLN A O 1
ATOM 574 N N . GLN A 1 72 ? 0.692 -6.583 -15.472 1.00 90.56 72 GLN A N 1
ATOM 575 C CA . GLN A 1 72 ? -0.410 -5.612 -15.611 1.00 90.56 72 GLN A CA 1
ATOM 576 C C . GLN A 1 72 ? -0.448 -4.543 -14.495 1.00 90.56 72 GLN A C 1
ATOM 578 O O . GLN A 1 72 ? -1.452 -4.383 -13.806 1.00 90.56 72 GLN A O 1
ATOM 583 N N . GLY A 1 73 ? 0.670 -3.840 -14.267 1.00 92.44 73 GLY A N 1
ATOM 584 C CA . GLY A 1 73 ? 0.747 -2.824 -13.212 1.00 92.44 73 GLY A CA 1
ATOM 585 C C . GLY A 1 73 ? -0.024 -1.532 -13.529 1.00 92.44 73 GLY A C 1
ATOM 586 O O . GLY A 1 73 ? -0.390 -1.308 -14.683 1.00 92.44 73 GLY A O 1
ATOM 587 N N . PRO A 1 74 ? -0.200 -0.634 -12.536 1.00 95.94 74 PRO A N 1
ATOM 588 C CA . PRO A 1 74 ? 0.283 -0.717 -11.150 1.00 95.94 74 PRO A CA 1
ATOM 589 C C . PRO A 1 74 ? -0.445 -1.778 -10.315 1.00 95.94 74 PRO A C 1
ATOM 591 O O . PRO A 1 74 ? -1.622 -2.049 -10.511 1.00 95.94 74 PRO A O 1
ATOM 594 N N . ILE A 1 75 ? 0.276 -2.386 -9.369 1.00 96.75 75 ILE A N 1
ATOM 595 C CA . ILE A 1 75 ? -0.200 -3.548 -8.601 1.00 96.75 75 ILE A CA 1
ATOM 596 C C . ILE A 1 75 ? -0.585 -3.107 -7.194 1.00 96.75 75 ILE A C 1
ATOM 598 O O . ILE A 1 75 ? 0.225 -2.476 -6.515 1.00 96.75 75 ILE A O 1
ATOM 602 N N . ALA A 1 76 ? -1.778 -3.476 -6.742 1.00 97.31 76 ALA A N 1
ATOM 603 C CA . ALA A 1 76 ? -2.216 -3.308 -5.364 1.00 97.31 76 ALA A CA 1
ATOM 604 C C . ALA A 1 76 ? -2.412 -4.679 -4.709 1.00 97.31 76 ALA A C 1
ATOM 606 O O . ALA A 1 76 ? -2.854 -5.604 -5.376 1.00 97.31 76 ALA A O 1
ATOM 607 N N . VAL A 1 77 ? -2.094 -4.790 -3.421 1.00 97.12 77 VAL A N 1
ATOM 608 C CA . VAL A 1 77 ? -2.449 -5.946 -2.586 1.00 97.12 77 VAL A CA 1
ATOM 609 C C . VAL A 1 77 ? -3.297 -5.462 -1.422 1.00 97.12 77 VAL A C 1
ATOM 611 O O . VAL A 1 77 ? -2.931 -4.484 -0.760 1.00 97.12 77 VAL A O 1
ATOM 614 N N . VAL A 1 78 ? -4.408 -6.145 -1.160 1.00 97.44 78 VAL A N 1
ATOM 615 C CA . VAL A 1 78 ? -5.282 -5.887 -0.013 1.00 97.44 78 VAL A CA 1
ATOM 616 C C . VAL A 1 78 ? -4.978 -6.896 1.088 1.00 97.44 78 VAL A C 1
ATOM 618 O O . VAL A 1 78 ? -5.103 -8.101 0.900 1.00 97.44 78 VAL A O 1
ATOM 621 N N . TYR A 1 79 ? -4.572 -6.406 2.254 1.00 96.44 79 TYR A N 1
ATOM 622 C CA . TYR A 1 79 ? -4.335 -7.220 3.445 1.00 96.44 79 TYR A CA 1
ATOM 623 C C . TYR A 1 79 ? -5.469 -7.022 4.467 1.00 96.44 79 TYR A C 1
ATOM 625 O O . TYR A 1 79 ? -5.857 -5.867 4.680 1.00 96.44 79 TYR A O 1
ATOM 633 N N . PRO A 1 80 ? -5.944 -8.081 5.160 1.00 95.44 80 PRO A N 1
ATOM 634 C CA . PRO A 1 80 ? -5.405 -9.451 5.203 1.00 95.44 80 PRO A CA 1
ATOM 635 C C . PRO A 1 80 ? -5.885 -10.401 4.097 1.00 95.44 80 PRO A C 1
ATOM 637 O O . PRO A 1 80 ? -5.486 -11.561 4.102 1.00 95.44 80 PRO A O 1
ATOM 640 N N . GLU A 1 81 ? -6.721 -9.946 3.164 1.00 95.81 81 GLU A N 1
ATOM 641 C CA . GLU A 1 81 ? -7.328 -10.809 2.144 1.00 95.81 81 GLU A CA 1
ATOM 642 C C . GLU A 1 81 ? -6.313 -11.488 1.206 1.00 95.81 81 GLU A C 1
ATOM 644 O O . GLU A 1 81 ? -6.585 -12.578 0.712 1.00 95.81 81 GLU A O 1
ATOM 649 N N . GLY A 1 82 ? -5.142 -10.884 0.985 1.00 92.62 82 GLY A N 1
ATOM 650 C CA . GLY A 1 82 ? -4.086 -11.447 0.138 1.00 92.62 82 GLY A CA 1
ATOM 651 C C . GLY A 1 82 ? -4.435 -11.462 -1.350 1.00 92.62 82 GLY A C 1
ATOM 652 O O . GLY A 1 82 ? -3.886 -12.281 -2.088 1.00 92.62 82 GLY A O 1
ATOM 653 N N . VAL A 1 83 ? -5.345 -10.577 -1.765 1.00 87.00 83 VAL A N 1
ATOM 654 C CA . VAL A 1 83 ? -5.790 -10.391 -3.154 1.00 87.00 83 VAL A CA 1
ATOM 655 C C . VAL A 1 83 ? -5.174 -9.159 -3.790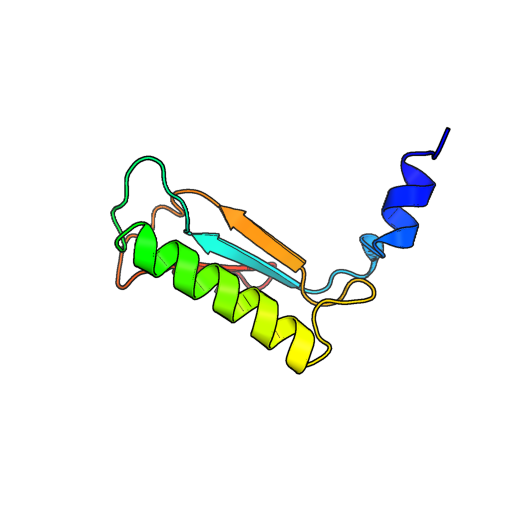 1.00 87.00 83 VAL A C 1
ATOM 657 O O . VAL A 1 83 ? -4.859 -8.200 -3.040 1.00 87.00 83 VAL A O 1
#